Protein AF-A0A921F6P0-F1 (afdb_monomer_lite)

Radius of gyration: 12.57 Å; chains: 1; bounding box: 35×20×36 Å

pLDDT: mean 86.77, std 5.18, range [57.81, 93.31]

Foldseek 3Di:
DWKKKWKFFDAADPVVRHTDIDIAIDDPVLVVQCPDPNHDQWGWDAGPVRDTDIDGPVRTPDMGID

Structure (mmCIF, N/CA/C/O backbone):
data_AF-A0A921F6P0-F1
#
_entry.id   AF-A0A921F6P0-F1
#
loop_
_atom_site.group_PDB
_atom_site.id
_atom_site.type_symbol
_atom_site.label_atom_id
_atom_site.label_alt_id
_atom_site.label_comp_id
_atom_site.label_asym_id
_atom_site.label_entity_id
_atom_site.label_seq_id
_atom_site.pdbx_PDB_ins_code
_atom_site.Cartn_x
_atom_site.Cartn_y
_atom_site.Cartn_z
_atom_site.occupancy
_atom_site.B_iso_or_equiv
_atom_site.auth_seq_id
_atom_site.auth_comp_id
_atom_site.auth_asym_id
_atom_site.auth_atom_id
_atom_site.pdbx_PDB_model_num
ATOM 1 N N . MET A 1 1 ? -20.061 1.608 0.813 1.00 57.81 1 MET A N 1
ATOM 2 C CA . MET A 1 1 ? -18.801 0.909 1.120 1.00 57.81 1 MET A CA 1
ATOM 3 C C . MET A 1 1 ? -17.773 2.002 1.245 1.00 57.81 1 MET A C 1
ATOM 5 O O . MET A 1 1 ? -17.704 2.808 0.331 1.00 57.81 1 MET A O 1
ATOM 9 N N . ASP A 1 2 ? -17.083 2.081 2.377 1.00 79.44 2 ASP A N 1
ATOM 10 C CA . ASP A 1 2 ? -15.991 3.041 2.536 1.00 79.44 2 ASP A CA 1
ATOM 11 C C . ASP A 1 2 ? -14.754 2.408 1.877 1.00 79.44 2 ASP A C 1
ATOM 13 O O . ASP A 1 2 ? -14.277 1.356 2.327 1.00 79.44 2 ASP A O 1
ATOM 17 N N . GLU A 1 3 ? -14.301 2.988 0.769 1.00 85.81 3 GLU A N 1
ATOM 18 C CA . GLU A 1 3 ? -13.126 2.540 0.016 1.00 85.81 3 GLU A CA 1
ATOM 19 C C . GLU A 1 3 ? -11.935 3.446 0.335 1.00 85.81 3 GLU A C 1
ATOM 21 O O . GLU A 1 3 ? -12.086 4.641 0.590 1.00 85.81 3 GLU A O 1
ATOM 26 N N . TYR A 1 4 ? -10.734 2.876 0.315 1.00 90.56 4 TYR A N 1
ATOM 27 C CA . TYR A 1 4 ? -9.495 3.635 0.441 1.00 90.56 4 TYR A CA 1
ATOM 28 C C . TYR A 1 4 ? -8.605 3.385 -0.767 1.00 90.56 4 TYR A C 1
ATOM 30 O O . TYR A 1 4 ? -8.498 2.262 -1.250 1.00 90.56 4 TYR A O 1
ATOM 38 N N . GLU A 1 5 ? -7.911 4.423 -1.208 1.00 92.56 5 GLU A N 1
ATOM 39 C CA . GLU A 1 5 ? -6.786 4.333 -2.129 1.00 92.56 5 GLU A CA 1
ATOM 40 C C . GLU A 1 5 ? -5.490 4.230 -1.324 1.00 92.56 5 GLU A C 1
ATOM 42 O O . GLU A 1 5 ? -5.205 5.079 -0.473 1.00 92.56 5 GLU A O 1
ATOM 47 N N . ILE A 1 6 ? -4.689 3.201 -1.601 1.00 91.94 6 ILE A N 1
ATOM 48 C CA . ILE A 1 6 ? -3.324 3.089 -1.083 1.00 91.94 6 ILE A CA 1
ATOM 49 C C . ILE A 1 6 ? -2.325 3.242 -2.217 1.00 91.94 6 ILE A C 1
ATOM 51 O O . ILE A 1 6 ? -2.458 2.602 -3.257 1.00 91.94 6 ILE A O 1
ATOM 55 N N . THR A 1 7 ? -1.300 4.061 -1.998 1.00 92.12 7 THR A N 1
ATOM 56 C CA . THR A 1 7 ? -0.151 4.185 -2.897 1.00 92.12 7 THR A CA 1
ATOM 57 C C . THR A 1 7 ? 1.056 3.540 -2.239 1.00 92.12 7 THR A C 1
ATOM 59 O O . THR A 1 7 ? 1.393 3.873 -1.098 1.00 92.12 7 THR A O 1
ATOM 62 N N . TYR A 1 8 ? 1.713 2.628 -2.950 1.00 91.94 8 TYR A N 1
ATOM 63 C CA . TYR A 1 8 ? 2.873 1.899 -2.446 1.00 91.94 8 TYR A CA 1
ATOM 64 C C . TYR A 1 8 ? 4.029 1.875 -3.446 1.00 91.94 8 TYR A C 1
ATOM 66 O O . TYR A 1 8 ? 3.819 1.887 -4.661 1.00 91.94 8 TYR A O 1
ATOM 74 N N . TRP A 1 9 ? 5.255 1.808 -2.926 1.00 92.81 9 TRP A N 1
ATOM 75 C CA . TRP A 1 9 ? 6.466 1.613 -3.720 1.00 92.81 9 TRP A CA 1
ATOM 76 C C . 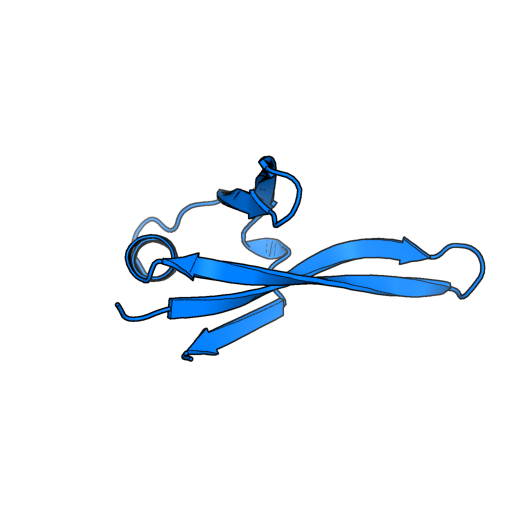TRP A 1 9 ? 6.539 0.170 -4.229 1.00 92.81 9 TRP A C 1
ATOM 78 O O . TRP A 1 9 ? 6.470 -0.774 -3.438 1.00 92.81 9 TRP A O 1
ATOM 88 N N . CYS A 1 10 ? 6.710 -0.016 -5.538 1.00 88.38 10 CYS A N 1
ATOM 89 C CA . CYS A 1 10 ? 6.772 -1.346 -6.155 1.00 88.38 10 CYS A CA 1
ATOM 90 C C . CYS A 1 10 ? 8.041 -1.602 -6.979 1.00 88.38 10 CYS A C 1
ATOM 92 O O . CYS A 1 10 ? 8.193 -2.688 -7.535 1.00 88.38 10 CYS A O 1
ATOM 94 N N . GLY A 1 11 ? 8.956 -0.636 -7.063 1.00 87.56 11 GLY A N 1
ATOM 95 C CA . GLY A 1 11 ? 10.238 -0.823 -7.734 1.00 87.56 11 GLY A CA 1
ATOM 96 C C . GLY A 1 11 ? 10.952 0.485 -8.043 1.00 87.56 11 GLY A C 1
ATOM 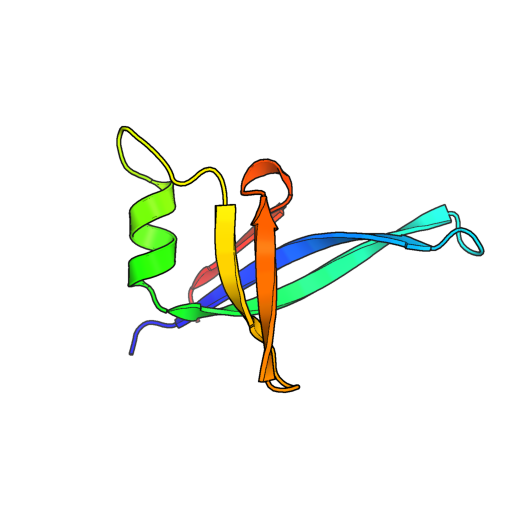97 O O . GLY A 1 11 ? 10.562 1.556 -7.581 1.00 87.56 11 GLY A O 1
ATOM 98 N N . VAL A 1 12 ? 12.001 0.377 -8.854 1.00 86.06 12 VAL A N 1
ATOM 99 C CA . VAL A 1 12 ? 12.752 1.504 -9.412 1.00 86.06 12 VAL A CA 1
ATOM 100 C C . VAL A 1 12 ? 12.830 1.298 -10.919 1.00 86.06 12 VAL A C 1
ATOM 102 O O . VAL A 1 12 ? 13.170 0.208 -11.383 1.00 86.06 12 VAL A O 1
ATOM 105 N N . ASN A 1 13 ? 12.498 2.331 -11.684 1.00 85.62 13 ASN A N 1
ATOM 106 C CA . ASN A 1 13 ? 12.740 2.367 -13.113 1.00 85.62 13 ASN A CA 1
ATOM 107 C C . ASN A 1 13 ? 14.224 2.685 -13.336 1.00 85.62 13 ASN A C 1
ATOM 109 O O . ASN A 1 13 ? 14.646 3.832 -13.200 1.00 85.62 13 ASN A O 1
ATOM 113 N N . ASN A 1 14 ? 15.017 1.663 -13.662 1.00 81.50 14 ASN A N 1
ATOM 114 C CA . ASN A 1 14 ? 16.470 1.790 -13.815 1.00 81.50 14 ASN A CA 1
ATOM 115 C C . ASN A 1 14 ? 16.893 2.662 -15.007 1.00 81.50 14 ASN A C 1
ATOM 117 O O . ASN A 1 14 ? 18.013 3.166 -15.001 1.00 81.50 14 ASN A O 1
ATOM 121 N N . ASP A 1 15 ? 16.015 2.874 -15.990 1.00 86.38 15 ASP A N 1
ATOM 122 C CA . ASP A 1 15 ? 16.321 3.715 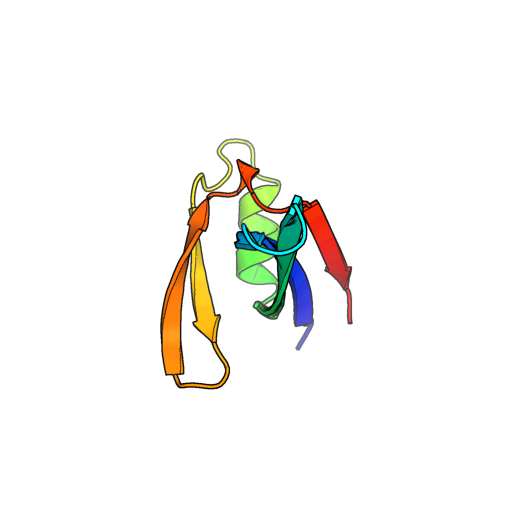-17.152 1.00 86.38 15 ASP A CA 1
ATOM 123 C C . ASP A 1 15 ? 16.181 5.211 -16.832 1.00 86.38 15 ASP A C 1
ATOM 125 O O . ASP A 1 15 ? 16.870 6.045 -17.417 1.00 86.38 15 ASP A O 1
ATOM 129 N N . GLN A 1 16 ? 15.301 5.558 -15.887 1.00 79.25 16 GLN A N 1
ATOM 130 C CA . GLN A 1 16 ? 15.000 6.945 -15.505 1.00 79.25 16 GLN A CA 1
ATOM 131 C C . GLN A 1 16 ? 15.500 7.306 -14.098 1.00 79.25 16 GLN A C 1
ATOM 133 O O . GLN A 1 16 ? 15.517 8.477 -13.734 1.00 79.25 16 GLN A O 1
ATOM 138 N N . GLY A 1 17 ? 15.932 6.319 -13.305 1.00 80.44 17 GLY A N 1
ATOM 139 C CA . GLY A 1 17 ? 16.311 6.512 -11.903 1.00 80.44 17 GLY A CA 1
ATOM 140 C C . GLY A 1 17 ? 15.131 6.900 -11.007 1.00 80.44 17 GLY A C 1
ATOM 141 O O . GLY A 1 17 ? 15.334 7.426 -9.915 1.00 80.44 17 GLY A O 1
ATOM 142 N N . GLU A 1 18 ? 13.902 6.669 -11.469 1.00 86.19 18 GLU A N 1
ATOM 143 C CA . GLU A 1 18 ? 12.683 7.081 -10.784 1.00 86.19 18 GLU A CA 1
ATOM 144 C C . GLU A 1 18 ? 12.097 5.921 -9.992 1.00 86.19 18 GLU A C 1
ATOM 146 O O . GLU A 1 18 ? 12.048 4.775 -10.443 1.00 86.19 18 GLU A O 1
ATOM 151 N N . PHE A 1 19 ? 11.624 6.217 -8.791 1.00 85.12 19 PHE A N 1
ATOM 152 C CA . PHE A 1 19 ? 10.888 5.241 -8.017 1.00 85.12 19 PHE A CA 1
ATOM 153 C C . PHE A 1 19 ? 9.498 5.012 -8.619 1.00 85.12 19 PHE A C 1
ATOM 155 O O . PHE A 1 19 ? 8.779 5.960 -8.931 1.00 85.12 19 PHE A O 1
ATOM 162 N N . VAL A 1 20 ? 9.097 3.748 -8.720 1.00 90.62 20 VAL A N 1
ATOM 163 C CA . VAL A 1 20 ? 7.793 3.366 -9.262 1.00 90.62 20 VAL A CA 1
ATOM 164 C C . VAL A 1 20 ? 6.823 3.141 -8.114 1.00 90.62 20 VAL A C 1
ATOM 166 O O . VAL A 1 20 ? 7.077 2.330 -7.216 1.00 90.62 20 VAL A O 1
ATOM 169 N N . THR A 1 21 ? 5.695 3.842 -8.164 1.00 92.38 21 THR A N 1
ATOM 170 C CA . THR A 1 21 ? 4.565 3.633 -7.263 1.00 92.38 21 THR A CA 1
ATOM 171 C C . THR A 1 21 ? 3.358 3.099 -8.020 1.00 92.38 21 THR A C 1
ATOM 173 O O . THR A 1 21 ? 3.196 3.323 -9.221 1.00 92.38 21 THR A O 1
ATOM 176 N N . LYS A 1 22 ? 2.500 2.373 -7.306 1.00 90.06 22 LYS A N 1
ATOM 177 C CA . LYS A 1 22 ? 1.173 1.974 -7.777 1.00 90.06 22 LYS A CA 1
ATOM 178 C C . LYS A 1 22 ? 0.128 2.398 -6.761 1.00 90.06 22 LYS A C 1
ATOM 180 O O . LYS A 1 22 ? 0.391 2.346 -5.560 1.00 90.06 22 LYS A O 1
ATOM 185 N N . THR A 1 23 ? -1.045 2.777 -7.257 1.00 91.38 23 THR A N 1
ATOM 186 C CA . THR A 1 23 ? -2.217 3.082 -6.437 1.00 91.38 23 THR A CA 1
ATOM 187 C C . THR A 1 23 ? -3.273 2.013 -6.661 1.00 91.38 23 THR A C 1
ATOM 189 O O . THR A 1 23 ? -3.558 1.666 -7.804 1.00 91.38 23 THR A O 1
ATOM 192 N N . VAL A 1 24 ? -3.838 1.484 -5.580 1.00 88.75 24 VAL A N 1
ATOM 193 C CA . VAL A 1 24 ? -4.901 0.472 -5.629 1.00 88.75 24 VAL A CA 1
ATOM 194 C C . VAL A 1 24 ? -6.006 0.810 -4.643 1.00 88.75 24 VAL A C 1
ATOM 196 O O . VAL A 1 24 ? -5.767 1.475 -3.632 1.00 88.75 24 VAL A O 1
ATOM 199 N N . LYS A 1 25 ? -7.213 0.323 -4.927 1.00 89.19 25 LYS A N 1
ATOM 200 C CA . LYS A 1 25 ? -8.354 0.434 -4.023 1.00 89.19 25 LYS A CA 1
ATOM 201 C C . LYS A 1 25 ? -8.413 -0.757 -3.081 1.00 89.19 25 LYS A C 1
ATOM 203 O O . LYS A 1 25 ? -8.250 -1.899 -3.504 1.00 89.19 25 LYS A O 1
ATOM 208 N N . ILE A 1 26 ? -8.673 -0.487 -1.810 1.00 87.06 26 ILE A N 1
ATOM 209 C CA . ILE A 1 26 ? -8.847 -1.501 -0.774 1.00 87.06 26 ILE A CA 1
ATOM 210 C C . ILE A 1 26 ? -10.060 -1.189 0.098 1.00 87.06 26 ILE A C 1
ATOM 212 O O . ILE A 1 26 ? -10.479 -0.041 0.254 1.00 87.06 26 ILE A O 1
ATOM 216 N N . GLU A 1 27 ? -10.608 -2.231 0.715 1.00 86.69 27 GLU A N 1
ATOM 217 C CA . GLU A 1 27 ? -11.716 -2.095 1.655 1.00 86.69 27 GLU A CA 1
ATOM 218 C C . GLU A 1 27 ? -11.244 -1.531 3.009 1.00 86.69 27 GLU A C 1
ATOM 220 O O . GLU A 1 27 ? -10.166 -1.870 3.512 1.00 86.69 27 GLU A O 1
ATOM 225 N N . LYS A 1 28 ? -12.091 -0.726 3.664 1.00 86.19 28 LYS A N 1
ATOM 226 C CA . LYS A 1 28 ? -11.824 -0.095 4.974 1.00 86.19 28 LYS A CA 1
ATOM 227 C C . LYS A 1 28 ? -11.312 -1.028 6.071 1.00 86.19 28 LYS A C 1
ATOM 229 O O . LYS A 1 28 ? -10.543 -0.604 6.940 1.00 86.19 28 LYS A O 1
ATOM 234 N N . TRP A 1 29 ? -11.745 -2.288 6.081 1.00 84.75 29 TRP A N 1
ATOM 235 C CA . TRP A 1 29 ? -11.342 -3.222 7.131 1.00 84.75 29 TRP A CA 1
ATOM 236 C C . TRP A 1 29 ? -9.840 -3.524 7.085 1.00 84.75 29 TRP A C 1
ATOM 238 O O . TRP A 1 29 ? -9.244 -3.688 8.146 1.00 84.75 29 TRP A O 1
ATOM 248 N N . PHE A 1 30 ? -9.209 -3.511 5.905 1.00 83.19 30 PHE A N 1
ATOM 249 C CA . PHE A 1 30 ? -7.758 -3.661 5.774 1.00 83.19 30 PHE A CA 1
ATOM 250 C C . PHE A 1 30 ? -7.017 -2.468 6.374 1.00 83.19 30 PHE A C 1
ATOM 252 O O . PHE A 1 30 ? -6.067 -2.646 7.134 1.00 83.19 30 PHE A O 1
ATOM 259 N N . VAL A 1 31 ? -7.490 -1.252 6.092 1.00 82.88 31 VAL A N 1
ATOM 260 C CA . VAL A 1 31 ? -6.911 -0.015 6.636 1.00 82.88 31 VAL A CA 1
ATOM 261 C C . VAL A 1 31 ? -7.023 0.019 8.156 1.00 82.88 31 VAL A C 1
ATOM 263 O O . VAL A 1 31 ? -6.065 0.360 8.841 1.00 82.88 31 VAL A O 1
ATOM 266 N N . SER A 1 32 ? -8.159 -0.415 8.701 1.00 85.12 32 SER A N 1
ATOM 267 C CA . SER A 1 32 ? -8.379 -0.451 10.152 1.00 85.12 32 SER A CA 1
ATOM 268 C C . SER A 1 32 ? -7.346 -1.322 10.879 1.00 85.12 32 SER A C 1
ATOM 270 O O . SER A 1 32 ? -6.953 -0.997 11.995 1.00 85.12 32 SER A O 1
ATOM 272 N N . GLN A 1 33 ? -6.854 -2.391 10.240 1.00 84.75 33 GLN A N 1
ATOM 273 C CA . GLN A 1 33 ? -5.822 -3.269 10.805 1.00 84.75 33 GLN A CA 1
ATOM 274 C C . GLN A 1 33 ? -4.432 -2.612 10.862 1.00 84.75 33 GLN A C 1
ATOM 276 O O . GLN A 1 33 ? -3.612 -3.008 11.693 1.00 84.75 33 GLN A O 1
ATOM 281 N N . LEU A 1 34 ? -4.161 -1.604 10.023 1.00 83.88 34 LEU A N 1
ATOM 282 C CA . LEU A 1 34 ? -2.888 -0.868 10.007 1.00 83.88 34 LEU A CA 1
ATOM 283 C C . LEU A 1 34 ? -2.703 0.052 11.216 1.00 83.88 34 LEU A C 1
ATOM 285 O O . LEU A 1 34 ? -1.573 0.385 11.553 1.00 83.88 34 LEU A O 1
ATOM 289 N N . PHE A 1 35 ? -3.794 0.451 11.869 1.00 83.25 35 PHE A N 1
ATOM 290 C CA . PHE A 1 35 ? -3.780 1.401 12.987 1.00 83.25 35 PHE A CA 1
ATOM 291 C C . PHE A 1 35 ? -4.079 0.739 14.342 1.00 83.25 35 PHE A C 1
ATOM 293 O O . PHE A 1 35 ? -4.445 1.415 15.300 1.00 83.25 35 PHE A O 1
ATOM 300 N N . THR A 1 36 ? -3.946 -0.587 14.427 1.00 85.38 36 THR A N 1
ATOM 301 C CA . THR A 1 36 ? -4.103 -1.341 15.682 1.00 85.38 36 THR A CA 1
ATOM 302 C C . THR A 1 36 ? -2.801 -1.377 16.487 1.00 85.38 36 THR A C 1
ATOM 304 O O . THR A 1 36 ? -1.727 -1.088 15.963 1.00 85.38 36 THR A O 1
ATOM 307 N N . ASP A 1 37 ? -2.865 -1.817 17.749 1.00 84.62 37 ASP A N 1
ATOM 308 C CA . ASP A 1 37 ? -1.678 -2.003 18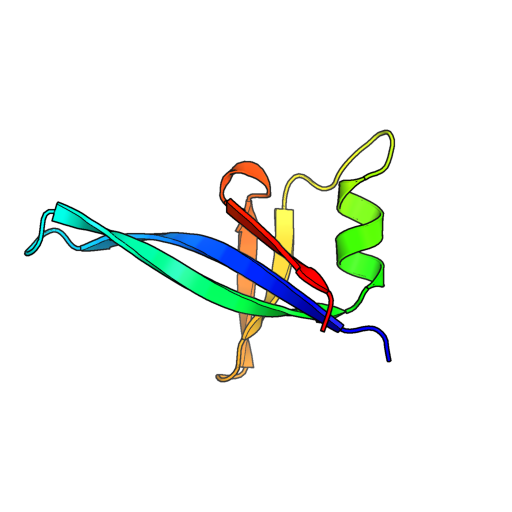.605 1.00 84.62 37 ASP A CA 1
ATOM 309 C C . ASP A 1 37 ? -0.672 -3.032 18.049 1.00 84.62 37 ASP A C 1
ATOM 311 O O . ASP A 1 37 ? 0.496 -3.062 18.442 1.00 84.62 37 ASP A O 1
ATOM 315 N N . LYS A 1 38 ? -1.124 -3.911 17.146 1.00 85.19 38 LYS A N 1
ATOM 316 C CA . LYS A 1 38 ? -0.305 -4.910 16.449 1.00 85.19 38 LYS A CA 1
ATOM 317 C C . LYS A 1 38 ? -0.593 -4.829 14.950 1.00 85.19 38 LYS A C 1
ATOM 319 O O . LYS A 1 38 ? -1.299 -5.693 14.426 1.00 85.19 38 LYS A O 1
ATOM 324 N N . PRO A 1 39 ? -0.061 -3.806 14.264 1.00 84.62 39 PRO A N 1
ATOM 325 C CA . PRO A 1 39 ? -0.398 -3.559 12.876 1.00 84.62 39 PRO A CA 1
ATOM 326 C C . PRO A 1 39 ? 0.066 -4.709 11.988 1.00 84.62 39 PRO A C 1
ATOM 328 O O . PRO A 1 39 ? 1.097 -5.350 12.233 1.00 84.62 39 PRO A O 1
ATOM 331 N N . LEU A 1 40 ? -0.698 -4.963 10.926 1.00 85.69 40 LEU A N 1
ATOM 332 C CA . LEU A 1 40 ? -0.271 -5.893 9.891 1.00 85.69 40 LEU A CA 1
ATOM 333 C C . LEU A 1 40 ? 1.058 -5.416 9.294 1.00 85.69 40 LEU A C 1
ATOM 335 O O . LEU A 1 40 ? 1.231 -4.245 8.965 1.00 85.69 40 LEU A O 1
ATOM 339 N N . ARG A 1 41 ? 2.004 -6.344 9.138 1.00 89.00 41 ARG A N 1
ATOM 340 C CA . ARG A 1 41 ? 3.261 -6.082 8.416 1.00 89.00 41 ARG A CA 1
ATOM 341 C C . ARG A 1 41 ? 3.080 -6.137 6.906 1.00 89.00 41 ARG A C 1
ATOM 343 O O . ARG A 1 41 ? 3.882 -5.582 6.172 1.00 89.00 41 ARG A O 1
ATOM 350 N N . PHE A 1 42 ? 2.033 -6.820 6.455 1.00 90.19 42 PHE A N 1
ATOM 351 C CA . PHE A 1 42 ? 1.745 -7.034 5.050 1.00 90.19 42 PHE A CA 1
ATOM 352 C C . PHE A 1 42 ? 0.259 -6.839 4.795 1.00 90.19 42 PHE A C 1
ATOM 354 O O . PHE A 1 42 ? -0.569 -7.300 5.583 1.00 90.19 42 PHE A O 1
ATOM 361 N N . LEU A 1 43 ? -0.065 -6.197 3.682 1.00 88.69 43 LEU A N 1
ATOM 362 C CA . LEU A 1 43 ? -1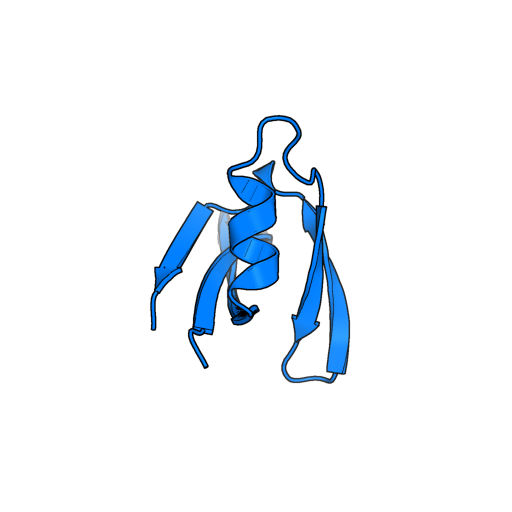.429 -5.953 3.252 1.00 88.69 43 LEU A CA 1
ATOM 363 C C . LEU A 1 43 ? -1.674 -6.728 1.950 1.00 88.69 43 LEU A C 1
ATOM 365 O O . LEU A 1 43 ? -1.041 -6.422 0.935 1.00 88.69 43 LEU A O 1
ATOM 369 N N . PRO A 1 44 ? -2.515 -7.777 1.981 1.00 87.75 44 PRO A N 1
ATOM 370 C CA . PRO A 1 44 ? -2.895 -8.505 0.785 1.00 87.75 44 PRO A CA 1
ATOM 371 C C . PRO A 1 44 ? -4.064 -7.804 0.089 1.00 87.75 44 PRO A C 1
ATOM 373 O O . PRO A 1 44 ? -5.011 -7.376 0.746 1.00 87.75 44 PRO A O 1
ATOM 376 N N . PHE A 1 45 ? -4.028 -7.729 -1.234 1.00 84.12 45 PHE A N 1
ATOM 377 C CA . PHE A 1 45 ? -5.148 -7.262 -2.050 1.00 84.12 45 PHE A CA 1
ATOM 378 C C . PHE A 1 45 ? -5.123 -7.934 -3.425 1.00 84.12 45 PHE A C 1
ATOM 380 O O . PHE A 1 45 ? -4.176 -8.644 -3.775 1.00 84.12 45 PHE A O 1
ATOM 387 N N . VAL A 1 46 ? -6.200 -7.744 -4.178 1.00 83.44 46 VAL A N 1
ATOM 388 C CA . VAL A 1 46 ? -6.323 -8.189 -5.566 1.00 83.44 46 VAL A CA 1
ATOM 389 C C . VAL A 1 46 ? -6.288 -6.940 -6.439 1.00 83.44 46 VAL A C 1
ATOM 391 O O . VAL A 1 46 ? -7.008 -5.988 -6.141 1.00 83.44 46 VAL A O 1
ATOM 394 N N . ASP A 1 47 ? -5.401 -6.901 -7.432 1.00 81.50 47 ASP A N 1
ATOM 395 C CA . ASP A 1 47 ? -5.336 -5.777 -8.372 1.00 81.50 47 ASP A CA 1
ATOM 396 C C . ASP A 1 47 ? -6.403 -5.882 -9.478 1.00 81.50 47 ASP A C 1
ATOM 398 O O . ASP A 1 47 ? -7.222 -6.802 -9.494 1.00 81.50 47 ASP A O 1
ATOM 402 N N . GLU A 1 48 ? -6.416 -4.910 -10.393 1.00 77.94 48 GLU A N 1
ATOM 403 C CA . GLU A 1 48 ? -7.383 -4.852 -11.500 1.00 77.94 48 GLU A CA 1
ATOM 404 C C . GLU A 1 48 ? -7.260 -6.031 -12.481 1.00 77.94 48 GLU A C 1
ATOM 406 O O . GLU A 1 48 ? -8.227 -6.351 -13.170 1.00 77.94 48 GLU A O 1
ATOM 411 N N . ASP A 1 49 ? -6.108 -6.704 -12.509 1.00 84.56 49 ASP A N 1
ATOM 412 C CA . ASP A 1 49 ? -5.823 -7.868 -13.352 1.00 84.56 49 ASP A CA 1
ATOM 413 C C . ASP A 1 49 ? -6.071 -9.203 -12.608 1.00 84.56 49 ASP A C 1
ATOM 415 O O . ASP A 1 49 ? -5.621 -10.266 -13.038 1.00 84.56 49 ASP A O 1
ATOM 419 N N . GLU A 1 50 ? -6.773 -9.165 -11.470 1.00 84.94 50 GLU A N 1
ATOM 420 C CA . GLU A 1 50 ? -7.045 -10.304 -10.580 1.00 84.94 50 GLU A CA 1
ATOM 421 C C . GLU A 1 50 ? -5.795 -10.963 -9.958 1.00 84.94 50 GLU A C 1
ATOM 423 O O . GLU A 1 50 ? -5.855 -12.075 -9.411 1.00 84.94 50 GLU A O 1
ATOM 428 N N . HIS A 1 51 ? -4.649 -10.279 -9.954 1.00 84.88 51 HIS A N 1
ATOM 429 C CA . HIS A 1 51 ? -3.452 -10.792 -9.303 1.00 84.88 51 HIS A CA 1
ATOM 430 C C . HIS A 1 51 ? -3.522 -10.600 -7.792 1.00 84.88 51 HIS A C 1
ATOM 432 O O . HIS A 1 51 ? -3.808 -9.520 -7.276 1.00 84.88 51 HIS A O 1
ATOM 438 N N . LYS A 1 52 ? -3.167 -11.654 -7.053 1.00 86.62 52 LYS A N 1
ATOM 439 C CA . LYS A 1 52 ? -2.975 -11.579 -5.601 1.00 86.62 52 LYS A CA 1
ATOM 440 C C . LYS A 1 52 ? -1.637 -10.921 -5.301 1.00 86.62 52 LYS A C 1
ATOM 442 O O . LYS A 1 52 ? -0.587 -11.541 -5.480 1.00 86.62 52 LYS A O 1
ATOM 447 N N . ILE A 1 53 ? -1.683 -9.694 -4.801 1.00 86.56 53 ILE A N 1
ATOM 448 C CA . ILE A 1 53 ? -0.507 -8.924 -4.410 1.00 86.56 53 ILE A CA 1
ATOM 449 C C . ILE A 1 53 ? -0.434 -8.866 -2.886 1.00 86.56 53 ILE A C 1
ATOM 451 O O . ILE A 1 53 ? -1.443 -8.756 -2.192 1.00 86.56 53 ILE A O 1
ATOM 455 N N . VAL A 1 54 ? 0.786 -8.947 -2.361 1.00 89.12 54 VAL A N 1
ATOM 456 C CA . VAL A 1 54 ? 1.081 -8.727 -0.946 1.00 89.12 54 VAL A CA 1
ATOM 457 C C . VAL A 1 54 ? 2.124 -7.627 -0.853 1.00 89.12 54 VAL A C 1
ATOM 459 O O . VAL A 1 54 ? 3.222 -7.766 -1.390 1.00 89.12 54 VAL A O 1
ATOM 462 N N . VAL A 1 55 ? 1.783 -6.535 -0.174 1.00 90.06 55 VAL A N 1
ATOM 463 C CA . VAL A 1 55 ? 2.667 -5.373 -0.015 1.00 90.06 55 VAL A CA 1
ATOM 464 C C . VAL A 1 55 ? 3.075 -5.235 1.442 1.00 90.06 55 VAL A C 1
ATOM 466 O O . VAL A 1 55 ? 2.229 -5.321 2.328 1.00 90.06 55 VAL A O 1
ATOM 469 N N . SER A 1 56 ? 4.367 -5.018 1.703 1.00 90.81 56 SER A N 1
ATOM 470 C CA . SER A 1 56 ? 4.827 -4.652 3.046 1.00 90.81 56 SER A CA 1
ATOM 471 C C . SER A 1 56 ? 4.288 -3.277 3.419 1.00 90.81 56 SER A C 1
ATOM 473 O O . SER A 1 56 ? 4.345 -2.346 2.617 1.00 90.81 56 SER A O 1
ATOM 475 N N . THR A 1 57 ? 3.777 -3.125 4.634 1.00 90.19 57 THR A N 1
ATOM 476 C CA . THR A 1 57 ? 3.164 -1.865 5.071 1.00 90.19 57 THR A CA 1
ATOM 477 C C . THR A 1 57 ? 4.177 -0.731 5.190 1.00 90.19 57 THR A C 1
ATOM 479 O O . THR A 1 57 ? 3.802 0.430 5.069 1.00 90.19 57 THR A O 1
ATOM 482 N N . GLU A 1 58 ? 5.468 -1.056 5.291 1.00 91.06 58 GLU A N 1
ATOM 483 C CA . GLU A 1 58 ? 6.574 -0.094 5.204 1.00 91.06 58 GLU A CA 1
ATOM 484 C C . 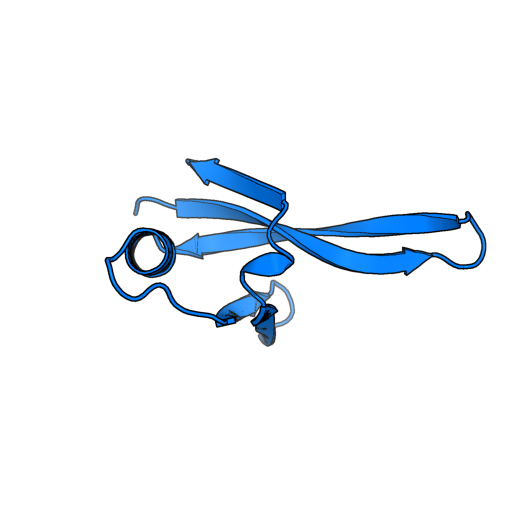GLU A 1 58 ? 6.720 0.552 3.814 1.00 91.06 58 GLU A C 1
ATOM 486 O O . GLU A 1 58 ? 7.265 1.647 3.697 1.00 91.06 58 GLU A O 1
ATOM 491 N N . ASN A 1 59 ? 6.209 -0.098 2.762 1.00 91.44 59 ASN A N 1
ATOM 492 C CA . ASN A 1 59 ? 6.252 0.421 1.395 1.00 91.44 59 ASN A CA 1
ATOM 493 C C . ASN A 1 59 ? 5.049 1.310 1.064 1.00 91.44 59 ASN A C 1
ATOM 495 O O . ASN A 1 59 ? 5.019 1.904 -0.015 1.00 91.44 59 ASN A O 1
ATOM 499 N N . ILE A 1 60 ? 4.055 1.405 1.952 1.00 91.44 60 ILE A N 1
ATOM 500 C CA . ILE A 1 60 ? 2.896 2.279 1.762 1.00 91.44 60 ILE A CA 1
ATOM 501 C C . ILE A 1 60 ? 3.337 3.717 2.027 1.00 91.44 60 ILE A C 1
ATOM 503 O O . ILE A 1 60 ? 3.749 4.064 3.131 1.00 91.44 60 ILE A O 1
ATOM 507 N N . CYS A 1 61 ? 3.235 4.565 1.011 1.00 91.75 61 CYS A N 1
ATOM 508 C CA . CYS A 1 61 ? 3.615 5.975 1.098 1.00 91.75 61 CYS A CA 1
ATOM 509 C C . CYS A 1 61 ? 2.399 6.893 1.266 1.00 91.75 61 CYS A C 1
ATOM 511 O O . CYS A 1 61 ? 2.546 8.006 1.768 1.00 91.75 61 CYS A O 1
ATOM 513 N N . GLN A 1 62 ? 1.204 6.449 0.864 1.00 92.94 62 GLN A N 1
ATOM 514 C CA . GLN A 1 62 ? -0.021 7.234 1.000 1.00 92.94 62 GLN A CA 1
ATOM 515 C C . GLN A 1 62 ? -1.241 6.337 1.220 1.00 92.94 62 GLN A C 1
ATOM 517 O O . GLN A 1 62 ? -1.354 5.276 0.611 1.00 92.94 62 GLN A O 1
ATOM 522 N N . ILE A 1 63 ? -2.166 6.805 2.059 1.00 92.00 63 ILE A N 1
ATOM 523 C CA . ILE A 1 63 ? -3.502 6.235 2.255 1.00 92.00 63 ILE A CA 1
ATOM 524 C C . ILE A 1 63 ? -4.500 7.391 2.159 1.00 92.00 63 ILE A C 1
ATOM 526 O O . ILE A 1 63 ? -4.301 8.423 2.804 1.00 92.00 63 ILE A O 1
ATOM 530 N N . LYS A 1 64 ? -5.553 7.239 1.357 1.00 93.31 64 LYS A N 1
ATOM 531 C CA . LYS A 1 64 ? -6.575 8.264 1.123 1.00 93.31 64 LYS A CA 1
ATOM 532 C C . LYS A 1 64 ? -7.967 7.631 1.127 1.00 93.31 64 LYS A C 1
ATOM 534 O O . LYS A 1 64 ? -8.165 6.594 0.512 1.00 93.31 64 LYS A O 1
ATOM 539 N N . GLU A 1 65 ? -8.914 8.250 1.821 1.00 90.50 65 GLU A N 1
ATOM 540 C CA . GLU A 1 65 ? -10.332 7.863 1.793 1.00 90.50 65 GLU A CA 1
ATOM 541 C C . GLU A 1 65 ? -11.002 8.381 0.505 1.00 90.50 65 GLU A C 1
ATOM 543 O O . GLU A 1 65 ? -10.675 9.490 0.057 1.00 90.50 65 GLU A O 1
ATOM 548 N N . VAL A 1 66 ? -11.884 7.575 -0.101 1.00 84.81 66 VAL A N 1
ATOM 549 C CA . VAL A 1 66 ? -12.576 7.862 -1.377 1.00 84.81 66 VAL A CA 1
ATOM 550 C C . VAL A 1 66 ? -14.052 8.163 -1.159 1.00 84.81 66 VAL A C 1
ATOM 552 O O . VAL A 1 66 ? -14.713 7.392 -0.430 1.00 84.81 66 VAL A O 1
#

Sequence (66 aa):
MDEYEITYWCGVNNDQGEFVTKTVKIEKWFVSQLFTDKPLRFLPFVDEDEHKIVVSTENICQIKEV

Organism: NCBI:txid89059

Secondary structure (DSSP, 8-state):
--EEEEEEEEEEETTTTEEEEEEEEEEHHHHHHHTSSS--SEEEEE-TT--EEEEEGGGEEEEEE-